Protein AF-A0A6N9U3P7-F1 (afdb_monomer)

Mean predicted aligned error: 7.12 Å

Sequence (115 aa):
MGLTRLLVRAAAARPRVLLVTTPGGTAVRLAAEKELRCRDWPTAATPAGADLMLVAGPGCRELGPALDRLWEDTPRPRVRLRAETAEDVAAALDAGRARLGATEHTHSGTGRPAR

Foldseek 3Di:
DCVVLVVLVVCLLAWAEAEAEDVVQPQQSVLLVVVSVVSVHHYDPALQRGQEYEYGADDDPVCVVVVVVSVVNHDPPHDYFYDHHSVCNVVRSVVSSVVSNVVVVVVPDDDDDDD

Organism: Streptomyces halstedii (NCBI:txid1944)

pLDDT: mean 87.0, std 17.56, range [40.22, 98.75]

Radius of gyration: 15.44 Å; Cα contacts (8 Å, |Δi|>4): 180; chains: 1; bounding box: 37×44×33 Å

Nearest PDB structures (foldseek):
  7tgh-assembly1_S7  TM=7.484E-01  e=6.372E-05  Tetrahymena thermophila
  8bee-assembly1_B  TM=7.307E-01  e=3.149E-04  Arabidopsis thaliana
  8uet-assembly1_1B  TM=7.294E-01  e=2.579E-04  Sus scrofa
  7zmb-assembly1_K  TM=6.809E-01  e=2.946E-04  Thermochaetoides thermophila DSM 1495
  8qby-assembly1_B  TM=6.722E-01  e=4.392E-04  Paracoccus denitrificans PD1222

Solvent-accessible surface area (backbone atoms only — not comparable to full-atom values): 6365 Å² total; per-residue (Å²): 143,52,64,68,61,52,51,48,53,53,41,43,73,50,45,23,32,25,76,43,70,38,82,87,6,63,62,19,41,54,41,40,58,52,50,31,58,76,68,67,32,49,75,24,95,44,40,73,60,20,34,32,39,39,38,18,16,46,93,57,77,88,48,46,69,59,54,51,49,49,55,70,54,29,46,85,74,64,38,84,41,65,19,61,44,46,79,39,33,64,61,34,52,52,53,42,40,52,50,54,52,46,59,61,67,70,74,76,70,79,80,79,82,87,129

Secondary structure (DSSP, 8-state):
--HHHHHHHHHHHS--EEEEEPTT-HHHHHHHHHHHHHTTPPBPSSGGG-SEEEEESS--GGGHHHHHHHHHTSPSS-EEEEESSSTHHHHHHHHHHHHHHHHHHHTT-------

Structure (mmCIF, N/CA/C/O backbone):
data_AF-A0A6N9U3P7-F1
#
_entry.id   AF-A0A6N9U3P7-F1
#
loop_
_atom_site.group_PDB
_atom_site.id
_atom_site.type_symbol
_atom_site.label_atom_id
_atom_site.label_alt_id
_atom_site.label_comp_id
_atom_site.label_asym_id
_atom_site.label_entity_id
_atom_site.label_seq_id
_atom_site.pdbx_PDB_ins_code
_atom_site.Cartn_x
_atom_site.Cartn_y
_atom_site.Cartn_z
_atom_site.occupancy
_atom_site.B_iso_or_equiv
_atom_site.auth_seq_id
_atom_site.auth_comp_id
_atom_site.auth_asym_id
_atom_site.auth_atom_id
_atom_site.pdbx_PDB_model_num
ATOM 1 N N . MET A 1 1 ? -21.505 -4.841 22.381 1.00 57.47 1 MET A N 1
ATOM 2 C CA . MET A 1 1 ? -21.514 -5.075 20.916 1.00 57.47 1 MET A CA 1
ATOM 3 C C . MET A 1 1 ? -21.900 -3.800 20.153 1.00 57.47 1 MET A C 1
ATOM 5 O O . MET A 1 1 ? -22.924 -3.747 19.496 1.00 57.47 1 MET A O 1
ATOM 9 N N . GLY A 1 2 ? -21.076 -2.753 20.238 1.00 59.19 2 GLY A N 1
ATOM 10 C CA . GLY A 1 2 ? -21.319 -1.461 19.569 1.00 59.19 2 GLY A CA 1
ATOM 11 C C . GLY A 1 2 ? -20.051 -0.608 19.519 1.00 59.19 2 GLY A C 1
ATOM 12 O O . GLY A 1 2 ? -19.742 -0.015 18.494 1.00 59.19 2 GLY A O 1
ATOM 13 N N . LEU A 1 3 ? -19.245 -0.686 20.583 1.00 68.81 3 LEU A N 1
ATOM 14 C CA . LEU A 1 3 ? -17.908 -0.094 20.659 1.00 68.81 3 LEU A CA 1
ATOM 15 C C . LEU A 1 3 ? -16.953 -0.663 19.605 1.00 68.81 3 LEU A C 1
ATOM 17 O O . LEU A 1 3 ? -16.349 0.113 18.887 1.00 68.81 3 LEU A O 1
ATOM 21 N N . THR A 1 4 ? -16.874 -1.987 19.425 1.00 68.12 4 THR A N 1
ATOM 22 C CA . THR A 1 4 ? -16.030 -2.593 18.375 1.00 68.12 4 THR A CA 1
ATOM 23 C C . THR A 1 4 ? -16.377 -2.052 16.986 1.00 68.12 4 THR A C 1
ATOM 25 O O . THR A 1 4 ? -15.487 -1.642 16.256 1.00 68.12 4 THR A O 1
ATOM 28 N N . ARG A 1 5 ? -17.674 -1.930 16.666 1.00 63.19 5 ARG A N 1
ATOM 29 C CA . ARG A 1 5 ? -18.157 -1.376 15.391 1.00 63.19 5 ARG A CA 1
ATOM 30 C C . ARG A 1 5 ? -17.823 0.110 15.230 1.00 63.19 5 ARG A C 1
ATOM 32 O O . ARG A 1 5 ? -17.466 0.558 14.145 1.00 63.19 5 ARG A O 1
ATOM 39 N N . LEU A 1 6 ? -17.944 0.889 16.305 1.00 63.25 6 LEU A N 1
ATOM 40 C CA . LEU A 1 6 ? -17.556 2.302 16.314 1.00 63.25 6 LEU A CA 1
ATOM 41 C C . LEU A 1 6 ? -16.043 2.471 16.144 1.00 63.25 6 LEU A C 1
ATOM 43 O O . LEU A 1 6 ? -15.622 3.332 15.378 1.00 63.25 6 LEU A O 1
ATOM 47 N N . LEU A 1 7 ? -15.241 1.628 16.795 1.00 67.25 7 LEU A N 1
ATOM 48 C CA . LEU A 1 7 ? -13.783 1.642 16.694 1.00 67.25 7 LEU A CA 1
ATOM 49 C C . LEU A 1 7 ? -13.308 1.233 15.298 1.00 67.25 7 LEU A C 1
ATOM 51 O O . LEU A 1 7 ? -12.433 1.894 14.751 1.00 67.25 7 LEU A O 1
ATOM 55 N N . VAL A 1 8 ? -13.914 0.220 14.676 1.00 65.75 8 VAL A N 1
ATOM 56 C CA . VAL A 1 8 ? -13.555 -0.160 13.303 1.00 65.75 8 VAL A CA 1
ATOM 57 C C . VAL A 1 8 ? -14.034 0.877 12.287 1.00 65.75 8 VAL A C 1
ATOM 59 O O . VAL A 1 8 ? -13.287 1.216 11.373 1.00 65.75 8 VAL A O 1
ATOM 62 N N . ARG A 1 9 ? -15.222 1.474 12.458 1.00 64.50 9 ARG A N 1
ATOM 63 C CA . ARG A 1 9 ? -15.637 2.627 11.634 1.00 64.50 9 ARG A CA 1
ATOM 64 C C . ARG A 1 9 ? -14.688 3.814 11.779 1.00 64.50 9 ARG A C 1
ATOM 66 O O . ARG A 1 9 ? -14.396 4.471 10.782 1.00 64.50 9 ARG A O 1
ATOM 73 N N . ALA A 1 10 ? -14.207 4.083 12.991 1.00 64.38 10 ALA A N 1
ATOM 74 C CA . ALA A 1 10 ? -13.219 5.125 13.239 1.00 64.38 10 ALA A CA 1
ATOM 75 C C . ALA A 1 10 ? -11.867 4.790 12.582 1.00 64.38 10 ALA A C 1
ATOM 77 O O . ALA A 1 10 ? -11.293 5.651 11.920 1.00 64.38 10 ALA A O 1
ATOM 78 N N . ALA A 1 11 ? -11.405 3.538 12.665 1.00 65.06 11 ALA A N 1
ATOM 79 C CA . ALA A 1 11 ? -10.194 3.072 11.984 1.00 65.06 11 ALA A CA 1
ATOM 80 C C . ALA A 1 11 ? -10.320 3.165 10.451 1.00 65.06 11 ALA A C 1
ATOM 82 O O . ALA A 1 11 ? -9.419 3.651 9.775 1.00 65.06 11 ALA A O 1
ATOM 83 N N . ALA A 1 12 ? -11.482 2.818 9.889 1.00 71.50 12 ALA A N 1
ATOM 84 C CA . ALA A 1 12 ? -11.763 2.958 8.460 1.00 71.50 12 ALA A CA 1
ATOM 85 C C . ALA A 1 12 ? -11.921 4.421 7.998 1.00 71.50 12 ALA A C 1
ATOM 87 O O . ALA A 1 12 ? -11.900 4.698 6.795 1.00 71.50 12 ALA A O 1
ATOM 88 N N . ALA A 1 13 ? -12.089 5.381 8.913 1.00 79.19 13 ALA A N 1
ATOM 89 C CA . ALA A 1 13 ? -12.114 6.796 8.556 1.00 79.19 13 ALA A CA 1
ATOM 90 C C . ALA A 1 13 ? -10.715 7.314 8.189 1.00 79.19 13 ALA A C 1
ATOM 92 O O . ALA A 1 13 ? -10.598 8.125 7.268 1.00 79.19 13 ALA A O 1
ATOM 93 N N . ARG A 1 14 ? -9.678 6.826 8.884 1.00 87.62 14 ARG A N 1
ATOM 94 C CA . ARG A 1 14 ? -8.267 7.206 8.708 1.00 87.62 14 ARG A CA 1
ATOM 95 C C . ARG A 1 14 ? -7.342 5.996 8.908 1.00 87.62 14 ARG A C 1
ATOM 97 O O . ARG A 1 14 ? -6.656 5.922 9.929 1.00 87.62 14 ARG A O 1
ATOM 104 N N . PRO A 1 15 ? -7.332 5.047 7.960 1.00 93.06 15 PRO A N 1
ATOM 105 C CA . PRO A 1 15 ? -6.535 3.838 8.096 1.00 93.06 15 PRO A CA 1
ATOM 106 C C . PRO A 1 15 ? -5.037 4.152 8.097 1.00 93.06 15 PRO A C 1
ATOM 108 O O . PRO A 1 15 ? -4.568 5.002 7.336 1.00 93.06 15 PRO A O 1
ATOM 111 N N . ARG A 1 16 ? -4.277 3.431 8.924 1.00 95.31 16 ARG A N 1
ATOM 112 C CA . ARG A 1 16 ? -2.812 3.468 8.937 1.00 95.31 16 ARG A CA 1
ATOM 113 C C . ARG A 1 16 ? -2.271 2.577 7.829 1.00 95.31 16 ARG A C 1
ATOM 115 O O . ARG A 1 16 ? -2.558 1.379 7.787 1.00 95.31 16 ARG A O 1
ATOM 122 N N . VAL A 1 17 ? -1.489 3.161 6.925 1.00 97.88 17 VAL A N 1
ATOM 123 C CA . VAL A 1 17 ? -1.026 2.476 5.712 1.00 97.88 17 VAL A CA 1
ATOM 124 C C . VAL A 1 17 ? 0.446 2.104 5.823 1.0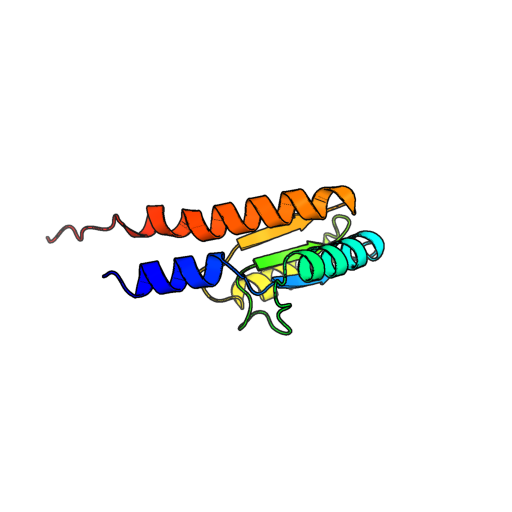0 97.88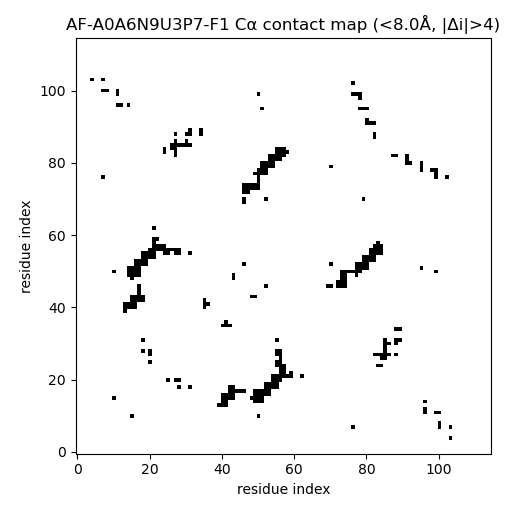 17 VAL A C 1
ATOM 126 O O . VAL A 1 17 ? 1.310 2.978 5.876 1.00 97.88 17 VAL A O 1
ATOM 129 N N . LEU A 1 18 ? 0.746 0.807 5.808 1.00 98.31 18 LEU A N 1
ATOM 130 C CA . LEU A 1 18 ? 2.092 0.297 5.575 1.00 98.31 18 LEU A CA 1
ATOM 131 C C . LEU A 1 18 ? 2.372 0.315 4.069 1.00 98.31 18 LEU A C 1
ATOM 133 O O . LEU A 1 18 ? 1.769 -0.444 3.306 1.00 98.31 18 LEU A O 1
ATOM 137 N N . LEU A 1 19 ? 3.288 1.182 3.644 1.00 98.06 19 LEU A N 1
ATOM 138 C CA . LEU A 1 19 ? 3.709 1.297 2.250 1.00 98.06 19 LEU A CA 1
ATOM 139 C C . LEU A 1 19 ? 4.929 0.407 1.997 1.00 98.06 19 LEU A C 1
ATOM 141 O O . LEU A 1 19 ? 5.995 0.632 2.563 1.00 98.06 19 LEU A O 1
ATOM 145 N N . VAL A 1 20 ? 4.785 -0.587 1.123 1.00 97.88 20 VAL A N 1
ATOM 146 C CA . VAL A 1 20 ? 5.861 -1.518 0.765 1.00 97.88 20 VAL A CA 1
ATOM 147 C C . VAL A 1 20 ? 6.178 -1.358 -0.710 1.00 97.88 20 VAL A C 1
ATOM 149 O O . VAL A 1 20 ? 5.338 -1.629 -1.559 1.00 97.88 20 VAL A O 1
ATOM 152 N N . THR A 1 21 ? 7.384 -0.902 -1.030 1.00 97.88 21 THR A N 1
ATOM 153 C CA . THR A 1 21 ? 7.769 -0.593 -2.415 1.00 97.88 21 THR A CA 1
ATOM 154 C C . THR A 1 21 ? 8.554 -1.745 -3.024 1.00 97.88 21 THR A C 1
ATOM 156 O O . THR A 1 21 ? 9.523 -2.212 -2.427 1.00 97.88 21 THR A O 1
ATOM 159 N N . THR A 1 22 ? 8.143 -2.208 -4.204 1.00 97.06 22 THR A N 1
ATOM 160 C CA . THR A 1 22 ? 8.886 -3.218 -4.968 1.00 97.06 22 THR A CA 1
ATOM 161 C C . THR A 1 22 ? 9.959 -2.562 -5.848 1.00 97.06 22 THR A C 1
ATOM 163 O O . THR A 1 22 ? 9.905 -1.352 -6.098 1.00 97.06 22 THR A O 1
ATOM 166 N N . PRO A 1 23 ? 10.958 -3.322 -6.337 1.00 96.81 23 PRO A N 1
ATOM 167 C CA . PRO A 1 23 ? 11.905 -2.822 -7.328 1.00 96.81 23 PRO A CA 1
ATOM 168 C C . PRO A 1 23 ? 11.187 -2.198 -8.534 1.00 96.81 23 PRO A C 1
ATOM 170 O O . PRO A 1 23 ? 10.233 -2.764 -9.061 1.00 96.81 23 PRO A O 1
ATOM 173 N N . GLY A 1 24 ? 11.622 -1.002 -8.942 1.00 96.69 24 GLY A N 1
ATOM 174 C CA . GLY A 1 24 ? 10.963 -0.210 -9.992 1.00 96.69 24 GLY A CA 1
ATOM 175 C C . GLY A 1 24 ? 9.730 0.586 -9.532 1.00 96.69 24 GLY A C 1
ATOM 176 O O . GLY A 1 24 ? 9.204 1.387 -10.296 1.00 96.69 24 GLY A O 1
ATOM 177 N N . GLY A 1 25 ? 9.292 0.439 -8.278 1.00 97.56 25 GLY A N 1
ATOM 178 C CA . GLY A 1 25 ? 8.074 1.056 -7.742 1.00 97.56 25 GLY A CA 1
ATOM 179 C C . GLY A 1 25 ? 8.187 2.512 -7.281 1.00 97.56 25 GLY A C 1
ATOM 180 O O . GLY A 1 25 ? 7.242 3.024 -6.688 1.00 97.56 25 GLY A O 1
ATOM 181 N N . THR A 1 26 ? 9.307 3.207 -7.512 1.00 98.19 26 THR A N 1
ATOM 182 C CA . THR A 1 26 ? 9.537 4.560 -6.961 1.00 98.19 26 THR A CA 1
ATOM 183 C C . THR A 1 26 ? 8.440 5.557 -7.339 1.00 98.19 26 THR A C 1
ATOM 185 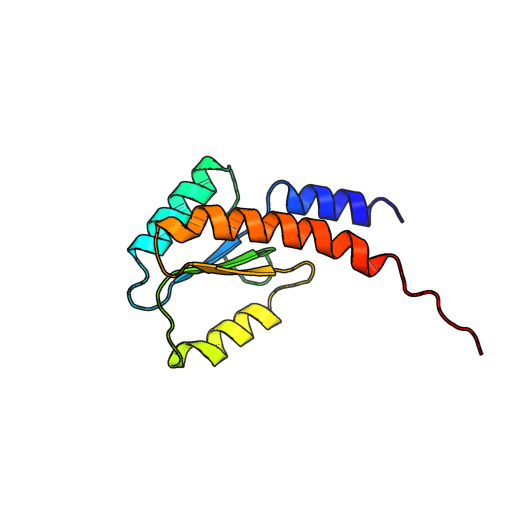O O . THR A 1 26 ? 7.987 6.305 -6.475 1.00 98.19 26 THR A O 1
ATOM 188 N N . ALA A 1 27 ? 7.976 5.555 -8.592 1.00 98.44 27 ALA A N 1
ATOM 189 C CA . ALA A 1 27 ? 6.898 6.447 -9.027 1.00 98.44 27 ALA A CA 1
ATOM 190 C C . ALA A 1 27 ? 5.588 6.170 -8.267 1.00 98.44 27 ALA A C 1
ATOM 192 O O . ALA A 1 27 ? 4.942 7.098 -7.781 1.00 98.44 27 ALA A O 1
ATOM 193 N N . VAL A 1 28 ? 5.250 4.891 -8.083 1.00 98.69 28 VAL A N 1
ATOM 194 C CA . VAL A 1 28 ? 4.065 4.454 -7.330 1.00 98.69 28 VAL A CA 1
ATOM 195 C C . VAL A 1 28 ? 4.178 4.834 -5.855 1.00 98.69 28 VAL A C 1
ATOM 197 O O . VAL A 1 28 ? 3.216 5.327 -5.275 1.00 98.69 28 VAL A O 1
ATOM 200 N N . ARG A 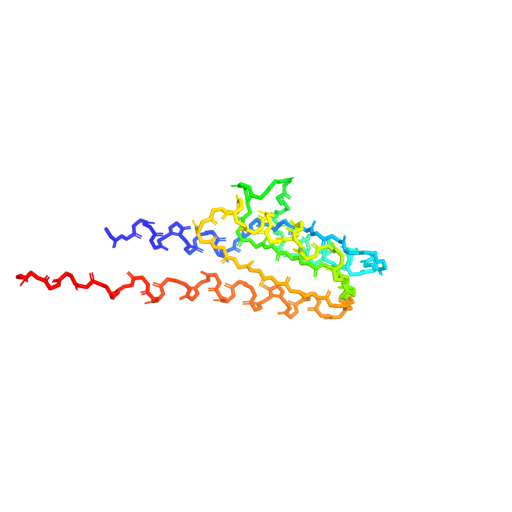1 29 ? 5.365 4.674 -5.251 1.00 98.44 29 ARG A N 1
ATOM 201 C CA . ARG A 1 29 ? 5.638 5.089 -3.867 1.00 98.44 29 ARG A CA 1
ATOM 202 C C . ARG A 1 29 ? 5.381 6.583 -3.671 1.00 98.44 29 ARG A C 1
ATOM 204 O O . ARG A 1 29 ? 4.671 6.955 -2.743 1.00 98.44 29 ARG A O 1
ATOM 211 N N . LEU A 1 30 ? 5.921 7.431 -4.547 1.00 98.75 30 LEU A N 1
ATOM 212 C CA . LEU A 1 30 ? 5.744 8.885 -4.455 1.00 98.75 30 LEU A CA 1
ATOM 213 C C . LEU A 1 30 ? 4.283 9.301 -4.666 1.00 98.75 30 LEU A C 1
ATOM 215 O O . LEU A 1 30 ? 3.781 10.170 -3.951 1.00 98.75 30 LEU A O 1
ATOM 219 N N . ALA A 1 31 ? 3.584 8.660 -5.606 1.00 98.75 31 ALA A N 1
ATOM 220 C CA . ALA A 1 31 ? 2.154 8.870 -5.803 1.00 98.75 31 ALA A CA 1
ATOM 221 C C . ALA A 1 31 ? 1.345 8.460 -4.559 1.00 98.75 31 ALA A C 1
ATOM 223 O O . ALA A 1 31 ? 0.480 9.215 -4.121 1.00 98.75 31 ALA A O 1
ATOM 224 N N . ALA A 1 32 ? 1.680 7.327 -3.933 1.00 98.62 32 ALA A N 1
ATOM 225 C CA . ALA A 1 32 ? 1.070 6.880 -2.683 1.00 98.62 32 ALA A CA 1
ATOM 226 C C . ALA A 1 32 ? 1.325 7.852 -1.529 1.00 98.62 32 ALA A C 1
ATOM 228 O O . ALA A 1 32 ? 0.381 8.262 -0.866 1.00 98.62 32 ALA A O 1
ATOM 229 N N . GLU A 1 33 ? 2.564 8.287 -1.304 1.00 98.62 33 GLU A N 1
ATOM 230 C CA . GLU A 1 33 ? 2.890 9.258 -0.250 1.00 98.62 33 GLU A CA 1
ATOM 231 C C . GLU A 1 33 ? 2.143 10.589 -0.435 1.00 98.62 33 GLU A C 1
ATOM 233 O O . GLU A 1 33 ? 1.652 11.168 0.540 1.00 98.62 33 GLU A O 1
ATOM 238 N N . LYS A 1 34 ? 2.024 11.066 -1.682 1.00 98.62 34 LYS A N 1
ATOM 239 C CA . LYS A 1 34 ? 1.223 12.248 -2.021 1.00 98.62 34 LYS A CA 1
ATOM 240 C C . LYS A 1 34 ? -0.251 12.025 -1.686 1.00 98.62 34 LYS A C 1
ATOM 242 O O . LYS A 1 34 ? -0.839 12.848 -0.990 1.00 98.62 34 LYS A O 1
ATOM 247 N N . GLU A 1 35 ? -0.830 10.925 -2.154 1.00 98.38 35 GLU A N 1
ATOM 248 C CA . GLU A 1 35 ? -2.253 10.633 -1.981 1.00 98.38 35 GLU A CA 1
ATOM 249 C C . GLU A 1 35 ? -2.622 10.443 -0.503 1.00 98.38 35 GLU A C 1
ATOM 251 O O . GLU A 1 35 ? -3.615 10.997 -0.033 1.00 98.38 35 GLU A O 1
ATOM 256 N N . LEU A 1 36 ? -1.780 9.749 0.271 1.00 97.75 36 LEU A N 1
ATOM 257 C CA . LEU A 1 36 ? -1.954 9.604 1.718 1.00 97.75 36 LEU A CA 1
ATOM 258 C C . LEU A 1 36 ? -1.937 10.962 2.425 1.00 97.75 36 LEU A C 1
ATOM 260 O O . LEU A 1 36 ? -2.776 11.213 3.288 1.00 97.75 36 LEU A O 1
ATOM 264 N N . ARG A 1 37 ? -1.045 11.874 2.018 1.00 97.62 37 ARG A N 1
ATOM 265 C CA . ARG A 1 37 ? -1.001 13.240 2.554 1.00 97.62 37 ARG A CA 1
ATOM 266 C C . ARG A 1 37 ? -2.248 14.043 2.184 1.00 97.62 37 ARG A C 1
ATOM 268 O O . ARG A 1 37 ? -2.79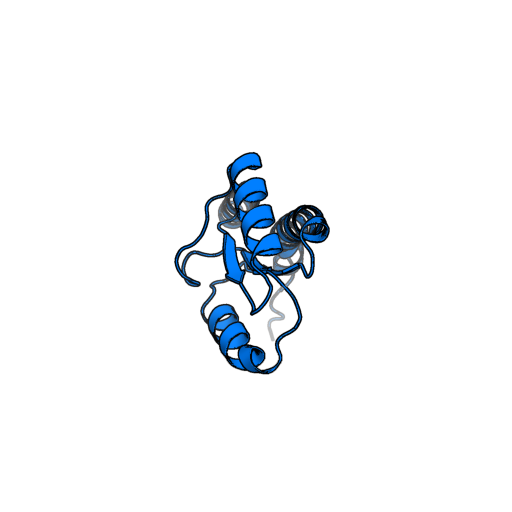5 14.722 3.044 1.00 97.62 37 ARG A O 1
ATOM 275 N N . CYS A 1 38 ? -2.721 13.946 0.941 1.00 97.62 38 CYS A N 1
ATOM 276 C CA . CYS A 1 38 ? -3.948 14.611 0.491 1.00 97.62 38 CYS A CA 1
ATOM 277 C C . CYS A 1 38 ? -5.195 14.121 1.244 1.00 97.62 38 CYS A C 1
ATOM 279 O O . CYS A 1 38 ? -6.105 14.907 1.498 1.00 97.62 38 CYS A O 1
ATOM 281 N N . ARG A 1 39 ? -5.224 12.842 1.631 1.00 95.38 39 ARG A N 1
ATOM 282 C CA . ARG A 1 39 ? -6.311 12.226 2.411 1.00 95.38 39 ARG A CA 1
ATOM 283 C C . ARG A 1 39 ? -6.163 12.395 3.924 1.00 95.38 39 ARG A C 1
ATOM 285 O O . ARG A 1 39 ? -7.063 11.997 4.664 1.00 95.38 39 ARG A O 1
ATOM 292 N N . ASP A 1 40 ? -5.037 12.943 4.377 1.00 95.56 40 ASP A N 1
ATOM 293 C CA . ASP A 1 40 ? -4.631 12.994 5.783 1.00 95.56 40 ASP A CA 1
ATOM 294 C C . ASP A 1 40 ? -4.658 11.600 6.455 1.00 95.56 40 ASP A C 1
ATOM 296 O O . ASP A 1 40 ? -5.148 11.397 7.575 1.00 95.56 40 ASP A O 1
ATOM 300 N N . TRP A 1 41 ? -4.179 10.597 5.707 1.00 96.38 41 TRP A N 1
ATOM 301 C CA . TRP A 1 41 ? -4.028 9.220 6.167 1.00 96.38 41 TRP A CA 1
ATOM 302 C C . TRP A 1 41 ? -2.609 8.988 6.695 1.00 96.38 41 TRP A C 1
ATOM 304 O O . TRP A 1 41 ? -1.634 9.241 5.983 1.00 96.38 41 TRP A O 1
ATOM 314 N N . PRO A 1 42 ? -2.468 8.485 7.931 1.00 95.56 42 PRO A N 1
ATOM 315 C CA . PRO A 1 42 ? -1.164 8.197 8.514 1.00 95.56 42 PRO A CA 1
ATOM 316 C C . PRO A 1 42 ? -0.461 7.026 7.817 1.00 95.56 42 PRO A C 1
ATOM 318 O O . PRO A 1 42 ? -1.074 6.007 7.491 1.00 95.56 42 PRO A O 1
ATOM 321 N N . THR A 1 43 ? 0.860 7.122 7.680 1.00 96.88 43 THR A N 1
ATOM 322 C CA . THR A 1 43 ? 1.703 5.973 7.338 1.00 96.88 43 THR A CA 1
ATOM 323 C C . THR A 1 43 ? 2.030 5.158 8.590 1.00 96.88 43 THR A C 1
ATOM 325 O O . THR A 1 43 ? 2.246 5.693 9.681 1.00 96.88 43 THR A O 1
ATOM 328 N N . ALA A 1 44 ? 2.051 3.838 8.444 1.00 96.94 44 ALA A N 1
ATOM 329 C CA . ALA A 1 44 ? 2.527 2.913 9.460 1.00 96.94 44 ALA A CA 1
ATOM 330 C C . ALA A 1 44 ? 4.011 2.615 9.221 1.00 96.94 44 ALA A C 1
ATOM 332 O O . ALA A 1 44 ? 4.416 2.313 8.100 1.00 96.94 44 ALA A O 1
ATOM 333 N N . ALA A 1 45 ? 4.814 2.670 10.284 1.00 95.25 45 ALA A N 1
ATOM 334 C CA . ALA A 1 45 ? 6.229 2.298 10.234 1.00 95.25 45 ALA A CA 1
ATOM 335 C C . ALA A 1 45 ? 6.453 0.782 10.384 1.00 95.25 45 ALA A C 1
ATOM 337 O O . ALA A 1 45 ? 7.528 0.283 10.065 1.00 95.25 45 ALA A O 1
ATOM 338 N N . THR A 1 46 ? 5.454 0.048 10.888 1.00 96.00 46 THR A N 1
ATOM 339 C CA . THR A 1 46 ? 5.529 -1.395 11.154 1.00 96.00 46 THR A CA 1
ATOM 340 C C . THR A 1 46 ? 4.210 -2.091 10.791 1.00 96.00 46 THR A C 1
ATOM 342 O O . THR A 1 46 ? 3.156 -1.450 10.852 1.00 96.00 46 THR A O 1
ATOM 345 N N . PRO A 1 47 ? 4.227 -3.401 10.468 1.00 97.00 47 PRO A N 1
ATOM 346 C CA . PRO A 1 47 ? 3.008 -4.187 10.237 1.00 97.00 47 PRO A CA 1
ATOM 347 C C . PRO A 1 47 ? 2.038 -4.178 11.419 1.00 97.00 47 PRO A C 1
ATOM 349 O O . PRO A 1 47 ? 0.832 -4.053 11.236 1.00 97.00 47 PRO A O 1
ATOM 352 N N . ALA A 1 48 ? 2.572 -4.221 12.643 1.00 95.56 48 ALA A N 1
ATOM 353 C CA . ALA A 1 48 ? 1.785 -4.229 13.874 1.00 95.56 48 ALA A CA 1
ATOM 354 C C . ALA A 1 48 ? 0.872 -2.998 14.036 1.00 95.56 48 ALA A C 1
ATOM 356 O O . ALA A 1 48 ? -0.119 -3.060 14.757 1.00 95.56 48 ALA A O 1
ATOM 357 N N . GLY A 1 49 ? 1.211 -1.878 13.390 1.00 94.12 49 GLY A N 1
ATOM 358 C CA . GLY A 1 49 ? 0.440 -0.637 13.434 1.00 94.12 49 GLY A CA 1
ATOM 359 C C . GLY A 1 49 ? -0.320 -0.325 12.149 1.00 94.12 49 GLY A C 1
ATOM 360 O O . GLY A 1 49 ? -0.668 0.838 11.956 1.00 94.12 49 GLY A O 1
ATOM 361 N N . ALA A 1 50 ? -0.505 -1.290 11.247 1.00 96.00 50 ALA A N 1
ATOM 362 C CA . ALA A 1 50 ? -1.119 -1.065 9.944 1.00 96.00 50 ALA A CA 1
ATOM 363 C C . ALA A 1 50 ? -2.518 -1.683 9.846 1.00 96.00 50 ALA A C 1
ATOM 365 O O . ALA A 1 50 ? -2.745 -2.809 10.279 1.00 96.00 50 ALA A O 1
ATOM 366 N N . ASP A 1 51 ? -3.425 -0.960 9.194 1.00 94.75 51 ASP A N 1
ATOM 367 C CA . ASP A 1 51 ? -4.747 -1.454 8.793 1.00 94.75 51 ASP A CA 1
ATOM 368 C C . ASP A 1 51 ? -4.759 -1.810 7.295 1.00 94.75 51 ASP A C 1
ATOM 370 O O . ASP A 1 51 ? -5.459 -2.720 6.842 1.00 94.75 51 ASP A O 1
ATOM 374 N N . LEU A 1 52 ? -3.961 -1.087 6.501 1.00 96.44 52 LEU A N 1
ATOM 375 C CA . LEU A 1 52 ? -3.773 -1.321 5.073 1.00 96.44 52 LEU A CA 1
ATOM 376 C C . LEU A 1 52 ? -2.301 -1.599 4.777 1.00 96.44 52 LEU A C 1
ATOM 378 O O . LEU A 1 52 ? -1.424 -0.867 5.227 1.00 96.44 52 LEU A O 1
ATOM 382 N N . MET A 1 53 ? -2.034 -2.607 3.951 1.00 97.81 53 MET A N 1
ATOM 383 C CA . MET A 1 53 ? -0.710 -2.863 3.383 1.00 97.81 53 MET A CA 1
ATOM 384 C C . MET A 1 53 ? -0.769 -2.625 1.874 1.00 97.81 53 MET A C 1
ATOM 386 O O . MET A 1 53 ? -1.373 -3.419 1.149 1.00 97.81 53 MET A O 1
ATOM 390 N N . LEU A 1 54 ? -0.154 -1.539 1.400 1.00 98.44 54 LEU A N 1
ATOM 391 C CA . LEU A 1 54 ? -0.083 -1.195 -0.021 1.00 98.44 54 LEU A CA 1
ATOM 392 C C . LEU A 1 54 ? 1.261 -1.639 -0.600 1.00 98.44 54 LEU A C 1
ATOM 394 O O . LEU A 1 54 ? 2.306 -1.098 -0.242 1.00 98.44 54 LEU A O 1
ATOM 398 N N . VAL A 1 55 ? 1.223 -2.603 -1.521 1.00 98.25 55 VAL A N 1
ATOM 399 C CA . VAL A 1 55 ? 2.385 -2.996 -2.324 1.00 98.25 55 VAL A CA 1
ATOM 400 C C . VAL A 1 55 ? 2.456 -2.092 -3.553 1.00 98.25 55 VAL A C 1
ATOM 402 O O . VAL A 1 55 ? 1.603 -2.184 -4.436 1.00 98.25 55 VAL A O 1
ATOM 405 N N . ALA A 1 56 ? 3.448 -1.208 -3.580 1.00 98.12 56 ALA A N 1
ATOM 406 C CA . ALA A 1 56 ? 3.636 -0.176 -4.589 1.00 98.12 56 ALA A CA 1
ATOM 407 C C . ALA A 1 56 ? 4.709 -0.586 -5.605 1.00 98.12 56 ALA A C 1
ATOM 409 O O . ALA A 1 56 ? 5.893 -0.671 -5.269 1.00 98.12 56 ALA A O 1
ATOM 410 N N . GLY A 1 57 ? 4.284 -0.802 -6.847 1.00 97.44 57 GLY A N 1
ATOM 411 C CA . GLY A 1 57 ? 5.139 -1.100 -7.987 1.00 97.44 57 GLY A CA 1
ATOM 412 C C . GLY A 1 57 ? 4.902 -2.472 -8.629 1.00 97.44 57 GLY A C 1
ATOM 413 O O . GLY A 1 57 ? 4.062 -3.270 -8.178 1.00 97.44 57 GLY A O 1
ATOM 414 N N . PRO A 1 58 ? 5.680 -2.774 -9.685 1.00 95.56 58 PRO A N 1
ATOM 415 C CA . PRO A 1 58 ? 5.557 -4.003 -10.458 1.00 95.56 58 PRO A CA 1
ATOM 416 C C . PRO A 1 58 ? 5.659 -5.278 -9.615 1.00 95.56 58 PRO A C 1
ATOM 418 O O . PRO A 1 58 ? 6.255 -5.306 -8.528 1.00 95.56 58 PRO A O 1
ATOM 421 N N . GLY A 1 59 ? 5.065 -6.356 -10.133 1.00 92.12 59 GLY A N 1
ATOM 422 C CA . GLY A 1 59 ? 5.226 -7.721 -9.627 1.00 92.12 59 GLY A CA 1
ATOM 423 C C . GLY A 1 59 ? 6.694 -8.101 -9.451 1.00 92.12 59 GLY A C 1
ATOM 424 O O . GLY A 1 59 ? 7.455 -8.057 -10.406 1.00 92.12 59 GLY A O 1
ATOM 425 N N . CYS A 1 60 ? 7.081 -8.518 -8.245 1.00 92.94 60 CYS A N 1
ATOM 426 C CA . CYS A 1 60 ? 8.399 -9.088 -7.966 1.00 92.94 60 CYS A CA 1
ATOM 427 C C . CYS A 1 60 ? 8.183 -10.380 -7.182 1.00 92.94 60 CYS A C 1
ATOM 429 O O . CYS A 1 60 ? 7.740 -10.356 -6.030 1.00 92.94 60 CYS A O 1
ATOM 431 N N . ARG A 1 61 ? 8.404 -11.515 -7.850 1.00 91.69 61 ARG A N 1
ATOM 432 C CA . ARG A 1 61 ? 8.091 -12.846 -7.312 1.00 91.69 61 ARG A CA 1
ATOM 433 C C . ARG A 1 61 ? 8.994 -13.187 -6.131 1.00 91.69 61 ARG A C 1
ATOM 435 O O . ARG A 1 61 ? 8.543 -13.811 -5.176 1.00 91.69 61 ARG A O 1
ATOM 442 N N . GLU A 1 62 ? 10.236 -12.723 -6.182 1.00 94.81 62 GLU A N 1
ATOM 443 C CA . GLU A 1 62 ? 11.279 -12.916 -5.177 1.00 94.81 62 GLU A CA 1
ATOM 444 C C . GLU A 1 62 ? 10.877 -12.323 -3.820 1.00 94.81 62 GLU A C 1
ATOM 446 O O . GLU A 1 62 ? 11.237 -12.859 -2.775 1.00 94.81 62 GLU A O 1
ATOM 451 N N . LEU A 1 63 ? 10.072 -11.254 -3.825 1.00 95.38 63 LEU A N 1
ATOM 452 C CA . LEU A 1 63 ? 9.571 -10.617 -2.608 1.00 95.38 63 LEU A CA 1
ATOM 453 C C . LEU A 1 63 ? 8.309 -11.271 -2.037 1.00 95.38 63 LEU A C 1
ATOM 455 O O . LEU A 1 63 ? 7.915 -10.914 -0.930 1.00 95.38 63 LEU A O 1
ATOM 459 N N . GLY A 1 64 ? 7.682 -12.220 -2.740 1.00 96.00 64 GLY A N 1
ATOM 460 C CA . GLY A 1 64 ? 6.446 -12.882 -2.302 1.00 96.00 64 GLY A CA 1
ATOM 461 C C . GLY A 1 64 ? 6.490 -13.342 -0.838 1.00 96.00 64 GLY A C 1
ATOM 462 O O . GLY A 1 64 ? 5.697 -12.839 -0.041 1.00 96.00 64 GLY A O 1
ATOM 463 N N . PRO A 1 65 ? 7.474 -14.175 -0.440 1.00 97.50 65 PRO A N 1
ATOM 464 C CA . PRO A 1 65 ? 7.595 -14.645 0.939 1.00 97.50 65 PRO A CA 1
ATOM 465 C C . PRO A 1 65 ? 7.750 -13.520 1.971 1.00 97.50 65 PRO A C 1
ATOM 467 O O . PRO A 1 65 ? 7.183 -13.601 3.057 1.00 97.50 65 PRO A O 1
ATOM 470 N N . ALA A 1 66 ? 8.490 -12.455 1.647 1.00 96.88 66 ALA A N 1
ATOM 471 C CA . ALA A 1 66 ? 8.665 -11.315 2.546 1.00 96.88 66 ALA A CA 1
ATOM 472 C C . ALA A 1 66 ? 7.360 -10.517 2.707 1.00 96.88 66 ALA A C 1
ATOM 474 O O . ALA A 1 66 ? 6.996 -10.139 3.819 1.00 96.88 66 ALA A O 1
ATOM 475 N N . LEU A 1 67 ? 6.623 -10.304 1.612 1.00 97.12 67 LEU A N 1
ATOM 476 C CA . LEU A 1 67 ? 5.319 -9.643 1.650 1.00 97.12 67 LEU A CA 1
ATOM 477 C C . LEU A 1 67 ? 4.289 -10.461 2.440 1.00 97.12 67 LEU A C 1
ATOM 479 O O . LEU A 1 67 ? 3.478 -9.886 3.161 1.00 97.12 67 LEU A O 1
ATOM 483 N N . ASP A 1 68 ? 4.327 -11.786 2.323 1.00 97.50 68 ASP A N 1
ATOM 484 C CA . ASP A 1 68 ? 3.430 -12.668 3.069 1.00 97.50 68 ASP A CA 1
ATOM 485 C C . ASP A 1 68 ? 3.739 -12.638 4.571 1.00 97.50 68 ASP A C 1
ATOM 487 O O . ASP A 1 68 ? 2.819 -12.597 5.381 1.00 97.50 68 ASP A O 1
ATOM 491 N N . ARG A 1 69 ? 5.018 -12.546 4.961 1.00 97.94 69 ARG A N 1
ATOM 492 C CA . ARG A 1 69 ? 5.404 -12.356 6.371 1.00 97.94 69 ARG A CA 1
ATOM 493 C C . ARG A 1 69 ? 4.885 -11.042 6.947 1.00 97.94 69 ARG A C 1
ATOM 495 O O . ARG A 1 69 ? 4.230 -11.068 7.982 1.00 97.94 69 ARG A O 1
ATOM 502 N N . LEU A 1 70 ? 5.090 -9.921 6.248 1.00 97.50 70 LEU A N 1
ATOM 503 C CA . LEU A 1 70 ? 4.544 -8.624 6.675 1.00 97.50 70 LEU A CA 1
ATOM 504 C C . LEU A 1 70 ? 3.018 -8.681 6.832 1.00 97.50 70 LEU A C 1
ATOM 506 O O . LEU A 1 70 ? 2.458 -8.108 7.765 1.00 97.50 70 LEU A O 1
ATOM 510 N N . TRP A 1 71 ? 2.341 -9.385 5.925 1.00 97.00 71 TRP A N 1
ATOM 511 C CA . TRP A 1 71 ? 0.896 -9.563 5.982 1.00 97.00 71 TRP A CA 1
ATOM 512 C C . TRP A 1 71 ? 0.431 -10.383 7.192 1.00 97.00 71 TRP A C 1
ATOM 514 O O . TRP A 1 71 ? -0.566 -10.018 7.821 1.00 97.00 71 TRP A O 1
ATOM 524 N N . GLU A 1 72 ? 1.128 -11.467 7.531 1.00 97.50 72 GLU A N 1
ATOM 525 C CA . GLU A 1 72 ? 0.804 -12.271 8.714 1.00 97.50 72 GLU A CA 1
ATOM 526 C C . GLU A 1 72 ? 1.087 -11.527 10.024 1.00 97.50 72 GLU A C 1
ATOM 528 O O . GLU A 1 72 ? 0.301 -11.640 10.965 1.00 97.50 72 GLU A O 1
ATOM 533 N N . ASP A 1 73 ? 2.119 -10.680 10.050 1.00 97.50 73 ASP A N 1
ATOM 534 C CA . ASP A 1 73 ? 2.454 -9.831 11.201 1.00 97.50 73 ASP A CA 1
ATOM 535 C C . ASP A 1 73 ? 1.503 -8.628 11.367 1.00 97.50 73 ASP A C 1
ATOM 537 O O . ASP A 1 73 ? 1.558 -7.913 12.371 1.00 97.50 73 ASP A O 1
ATOM 541 N N . THR A 1 74 ? 0.622 -8.382 10.392 1.00 95.94 74 THR A N 1
ATOM 542 C CA . THR A 1 74 ? -0.375 -7.309 10.459 1.00 95.94 74 THR A CA 1
ATOM 543 C C . THR A 1 74 ? -1.607 -7.785 11.259 1.00 95.94 74 THR A C 1
ATOM 545 O O . THR A 1 74 ? -2.219 -8.807 10.917 1.00 95.94 74 THR A O 1
ATOM 548 N N . PRO A 1 75 ? -2.040 -7.082 12.321 1.00 91.62 75 PRO A N 1
ATOM 549 C CA . PRO A 1 75 ? -3.239 -7.434 13.086 1.00 91.62 75 PRO A CA 1
ATOM 550 C C . PRO A 1 75 ? -4.524 -7.311 12.259 1.00 91.62 75 PRO A C 1
ATOM 552 O O . PRO A 1 75 ? -4.563 -6.640 11.237 1.00 91.62 75 PRO A O 1
ATOM 555 N N . ARG A 1 76 ? -5.609 -7.969 12.686 1.00 89.19 76 ARG A N 1
ATOM 556 C CA . ARG A 1 76 ? -6.942 -7.732 12.100 1.00 89.19 76 ARG A CA 1
ATOM 557 C C . ARG A 1 76 ? -7.633 -6.572 12.833 1.00 89.19 76 ARG A C 1
ATOM 559 O O . ARG A 1 76 ? -7.491 -6.496 14.052 1.00 89.19 76 ARG A O 1
ATOM 566 N N . PRO A 1 77 ? -8.445 -5.753 12.141 1.00 88.94 77 PRO A N 1
ATOM 567 C CA . PRO A 1 77 ? -8.811 -5.841 10.722 1.00 88.94 77 PRO A CA 1
ATOM 568 C C . PRO A 1 77 ? -7.695 -5.341 9.787 1.00 88.94 77 PRO A C 1
ATOM 570 O O . PRO A 1 77 ? -7.076 -4.323 10.056 1.00 88.94 77 PRO A O 1
ATOM 573 N N . ARG A 1 78 ? -7.457 -6.056 8.677 1.00 92.88 78 ARG A N 1
ATOM 574 C CA . ARG A 1 78 ? -6.413 -5.716 7.697 1.00 92.88 78 ARG A CA 1
ATOM 575 C C . ARG A 1 78 ? -6.851 -5.929 6.259 1.00 92.88 78 ARG A C 1
ATOM 577 O O . ARG A 1 78 ? -7.596 -6.869 5.973 1.00 92.88 78 ARG A O 1
ATOM 584 N N . VAL A 1 79 ? -6.325 -5.121 5.340 1.00 95.88 79 VAL A N 1
ATOM 585 C CA . VAL A 1 79 ? -6.507 -5.297 3.890 1.00 95.88 79 VAL A CA 1
ATOM 586 C C . VAL A 1 79 ? -5.179 -5.126 3.150 1.00 95.88 79 VAL A C 1
ATOM 588 O O . VAL A 1 79 ? -4.468 -4.143 3.337 1.00 95.88 79 VAL A O 1
ATOM 591 N N . ARG A 1 80 ? -4.858 -6.080 2.269 1.00 97.06 80 ARG A N 1
ATOM 592 C CA . ARG A 1 80 ? -3.720 -5.995 1.345 1.00 97.06 80 ARG A CA 1
ATOM 593 C C . ARG A 1 80 ? -4.176 -5.435 0.002 1.00 97.06 80 ARG A C 1
ATOM 595 O O . ARG A 1 80 ? -5.194 -5.872 -0.545 1.00 97.06 80 ARG A O 1
ATOM 602 N N . LEU A 1 81 ? -3.403 -4.489 -0.512 1.00 97.25 81 LEU A N 1
ATOM 603 C CA . LEU A 1 81 ? -3.636 -3.746 -1.745 1.00 97.25 81 LEU A CA 1
ATOM 604 C C . LEU A 1 81 ? -2.395 -3.810 -2.630 1.00 97.25 81 LEU A C 1
ATOM 606 O O . LEU A 1 81 ? -1.278 -4.009 -2.144 1.00 97.25 81 LEU A O 1
ATOM 610 N N . ARG A 1 82 ? -2.595 -3.603 -3.928 1.00 97.12 82 ARG A N 1
ATOM 611 C CA . ARG A 1 82 ? -1.522 -3.515 -4.911 1.00 97.12 82 ARG A CA 1
ATOM 612 C C . ARG A 1 82 ? -1.817 -2.371 -5.873 1.00 97.12 82 ARG A C 1
ATOM 614 O O . ARG A 1 82 ? -2.961 -2.223 -6.288 1.00 97.12 82 ARG A O 1
ATOM 621 N N . ALA A 1 83 ? -0.792 -1.594 -6.185 1.00 98.31 83 ALA A N 1
ATOM 622 C CA . ALA A 1 83 ? -0.796 -0.590 -7.242 1.00 98.31 83 ALA A CA 1
ATOM 623 C C . ALA A 1 83 ? 0.448 -0.841 -8.095 1.00 98.31 83 ALA A C 1
ATOM 625 O O . ALA A 1 83 ? 1.551 -0.900 -7.546 1.00 98.31 83 ALA A O 1
ATOM 626 N N . GLU A 1 84 ? 0.282 -1.058 -9.397 1.00 97.69 84 GLU A N 1
ATOM 627 C CA . GLU A 1 84 ? 1.407 -1.344 -10.293 1.00 97.69 84 GLU A CA 1
ATOM 628 C C . GLU A 1 84 ? 1.950 -0.063 -10.917 1.00 97.69 84 GLU A C 1
ATOM 630 O O . GLU A 1 84 ? 3.165 0.063 -11.089 1.00 97.69 84 GLU A O 1
ATOM 635 N N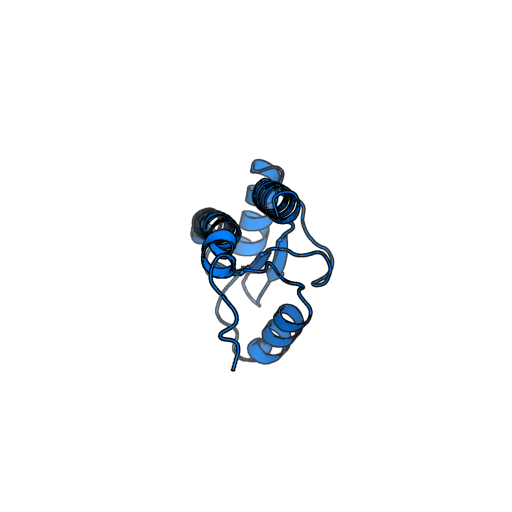 . THR A 1 85 ? 1.068 0.909 -11.161 1.00 98.19 85 THR A N 1
ATOM 636 C CA . THR A 1 85 ? 1.407 2.246 -11.649 1.00 98.19 85 THR A CA 1
ATOM 637 C C . THR A 1 85 ? 0.978 3.343 -10.670 1.00 98.19 85 THR A C 1
ATOM 639 O O . THR A 1 85 ? 0.321 3.099 -9.656 1.00 98.19 85 THR A O 1
ATOM 642 N N . ALA A 1 86 ? 1.405 4.580 -10.938 1.00 98.25 86 ALA A N 1
ATOM 643 C CA . ALA A 1 86 ? 1.068 5.732 -10.104 1.00 98.25 86 ALA A CA 1
ATOM 644 C C . ALA A 1 86 ? -0.435 6.060 -10.152 1.00 98.25 86 ALA A C 1
ATOM 646 O O . ALA A 1 86 ? -1.001 6.520 -9.161 1.00 98.25 86 ALA A O 1
ATOM 647 N N . GLU A 1 87 ? -1.079 5.796 -11.286 1.00 98.19 87 GLU A N 1
ATOM 648 C CA . GLU A 1 87 ? -2.496 6.049 -11.548 1.00 98.19 87 GLU A CA 1
ATOM 649 C C . GLU A 1 87 ? -3.403 5.094 -10.756 1.00 98.19 87 GLU A C 1
ATOM 651 O O . GLU A 1 87 ? -4.492 5.484 -10.332 1.00 98.19 87 GLU A O 1
ATOM 656 N N . ASP A 1 88 ? -2.928 3.878 -10.471 1.00 98.19 88 ASP A N 1
ATOM 657 C CA . ASP A 1 88 ? -3.668 2.868 -9.704 1.00 98.19 88 ASP A CA 1
ATOM 658 C C . ASP A 1 88 ? -3.866 3.254 -8.230 1.00 98.19 88 ASP A C 1
ATOM 660 O O . ASP A 1 88 ? -4.772 2.754 -7.559 1.00 98.19 88 ASP A O 1
ATOM 664 N N . VAL A 1 89 ? -2.998 4.119 -7.695 1.00 98.56 89 VAL A N 1
ATOM 665 C CA . VAL A 1 89 ? -2.867 4.378 -6.254 1.00 98.56 89 VAL A CA 1
ATOM 666 C C . VAL A 1 89 ? -4.180 4.835 -5.624 1.00 98.56 89 VAL A C 1
ATOM 668 O O . VAL A 1 89 ? -4.592 4.283 -4.602 1.00 98.56 89 VAL A O 1
ATOM 671 N N . ALA A 1 90 ? -4.842 5.833 -6.214 1.00 98.31 90 ALA A N 1
ATOM 672 C CA . ALA A 1 90 ? -6.066 6.394 -5.648 1.00 98.31 90 ALA A CA 1
ATOM 673 C C . ALA A 1 90 ? -7.178 5.336 -5.590 1.00 98.31 90 ALA A C 1
ATOM 675 O O . ALA A 1 90 ? -7.757 5.098 -4.527 1.00 98.31 90 ALA A O 1
ATOM 676 N N . ALA A 1 91 ? -7.389 4.624 -6.702 1.00 98.12 91 ALA A N 1
ATOM 677 C CA . ALA A 1 91 ? -8.380 3.558 -6.798 1.00 98.12 91 ALA A CA 1
ATOM 678 C C . ALA A 1 91 ? -8.088 2.407 -5.820 1.00 98.12 91 ALA A C 1
ATOM 680 O O . ALA A 1 91 ? -9.000 1.900 -5.162 1.00 98.12 91 ALA A O 1
ATOM 681 N N . ALA A 1 92 ? -6.816 2.023 -5.665 1.00 98.19 92 ALA A N 1
ATOM 682 C CA . ALA A 1 92 ? -6.406 0.996 -4.715 1.00 98.19 92 ALA A CA 1
ATOM 683 C C . ALA A 1 92 ? -6.713 1.403 -3.263 1.00 98.19 92 ALA A C 1
ATOM 685 O O . ALA A 1 92 ? -7.250 0.596 -2.499 1.00 98.19 92 ALA A O 1
ATOM 686 N N . LEU A 1 93 ? -6.420 2.649 -2.877 1.00 97.56 93 LEU A N 1
ATOM 687 C CA . LEU A 1 93 ? -6.699 3.164 -1.532 1.00 97.56 93 LEU A CA 1
ATOM 688 C C . LEU A 1 93 ? -8.205 3.263 -1.247 1.00 97.56 93 LEU A C 1
A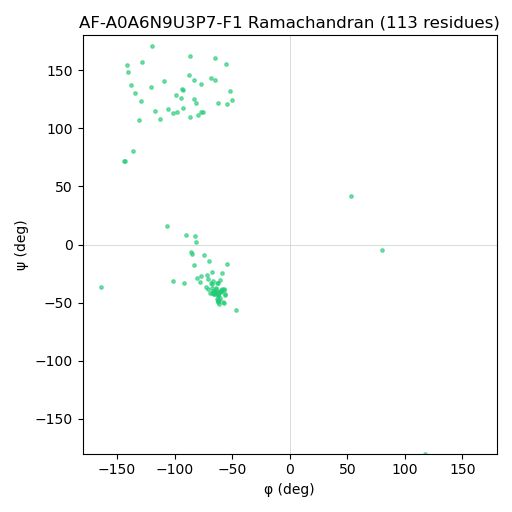TOM 690 O O . LEU A 1 93 ? -8.642 2.901 -0.150 1.00 97.56 93 LEU A O 1
ATOM 694 N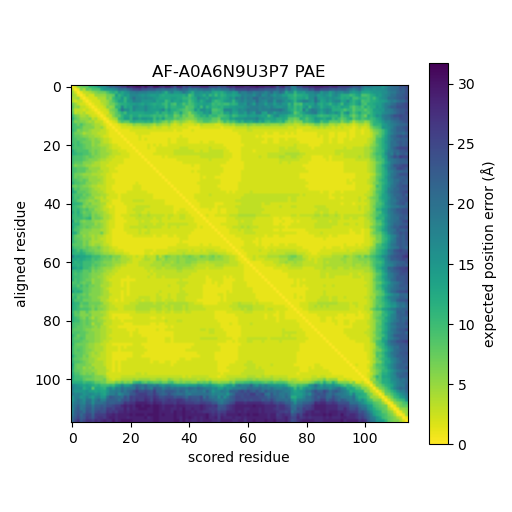 N . ASP A 1 94 ? -9.009 3.684 -2.225 1.00 96.69 94 ASP A N 1
ATOM 695 C CA . ASP A 1 94 ? -10.473 3.718 -2.106 1.00 96.69 94 ASP A CA 1
ATOM 696 C C . ASP A 1 94 ? -11.062 2.317 -1.921 1.00 96.69 94 ASP A C 1
ATOM 698 O O . ASP A 1 94 ? -11.836 2.079 -0.986 1.00 96.69 94 ASP A O 1
ATOM 702 N N . ALA A 1 95 ? -10.624 1.358 -2.740 1.00 95.62 95 ALA A N 1
ATOM 703 C CA . ALA A 1 95 ? -11.013 -0.041 -2.601 1.00 95.62 95 ALA A CA 1
ATOM 704 C C . ALA A 1 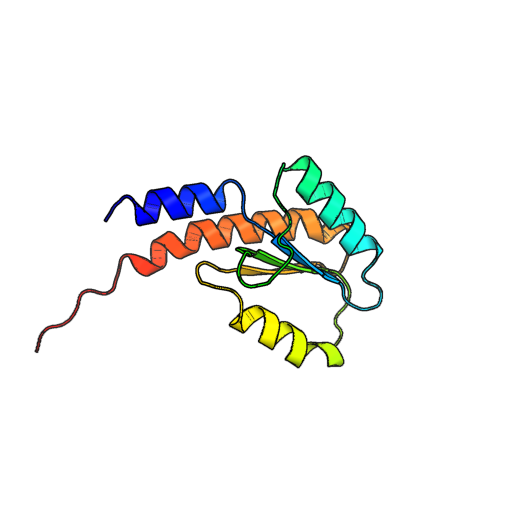95 ? -10.597 -0.616 -1.237 1.00 95.62 95 ALA A C 1
ATOM 706 O O . ALA A 1 95 ? -11.357 -1.361 -0.611 1.00 95.62 95 ALA A O 1
ATOM 707 N N . GLY A 1 96 ? -9.411 -0.254 -0.744 1.00 94.81 96 GLY A N 1
ATOM 708 C CA . GLY A 1 96 ? -8.924 -0.668 0.568 1.00 94.81 96 GLY A CA 1
ATOM 709 C C . GLY A 1 96 ? -9.779 -0.169 1.717 1.00 94.81 96 GLY A C 1
ATOM 710 O O . GLY A 1 96 ? -10.184 -0.966 2.564 1.00 94.81 96 GLY A O 1
ATOM 711 N N . ARG A 1 97 ? -10.126 1.119 1.714 1.00 93.06 97 ARG A N 1
ATOM 712 C CA . ARG A 1 97 ? -11.020 1.700 2.721 1.00 93.06 97 ARG A CA 1
ATOM 713 C C . ARG A 1 97 ? -12.406 1.068 2.690 1.00 93.06 97 ARG A C 1
ATOM 715 O O . ARG A 1 97 ? -12.942 0.736 3.748 1.00 93.06 97 ARG A O 1
ATOM 722 N N . ALA A 1 98 ? -12.970 0.862 1.500 1.00 91.44 98 ALA A N 1
ATOM 723 C CA . ALA A 1 98 ? -14.266 0.210 1.351 1.00 91.44 98 ALA A CA 1
ATOM 724 C C . ALA A 1 98 ? -14.242 -1.222 1.912 1.00 91.44 98 ALA A C 1
ATOM 726 O O . ALA A 1 98 ? -15.119 -1.595 2.690 1.00 91.44 98 ALA A O 1
ATOM 727 N N . ARG A 1 99 ? -13.204 -2.008 1.590 1.00 91.06 99 ARG A N 1
ATOM 728 C CA . ARG A 1 99 ? -13.028 -3.378 2.101 1.00 91.06 99 ARG A CA 1
ATOM 729 C C . ARG A 1 99 ? -12.838 -3.421 3.614 1.00 91.06 99 ARG A C 1
ATOM 731 O O . ARG A 1 99 ? -13.443 -4.273 4.257 1.00 91.06 99 ARG A O 1
ATOM 738 N N . LEU A 1 100 ? -12.056 -2.498 4.174 1.00 88.69 100 LEU A N 1
ATOM 739 C CA . LEU A 1 100 ? -11.833 -2.399 5.617 1.00 88.69 100 LEU A CA 1
ATOM 740 C C . LEU A 1 100 ? -13.136 -2.065 6.366 1.00 88.69 100 LEU A C 1
ATOM 742 O O . LEU A 1 100 ? -13.421 -2.639 7.415 1.00 88.69 100 LEU A O 1
ATOM 746 N N . GLY A 1 101 ? -13.978 -1.203 5.786 1.00 83.12 101 GLY A N 1
ATOM 747 C CA . GLY A 1 101 ? -15.327 -0.939 6.292 1.00 83.12 101 GLY A CA 1
ATOM 748 C C . GLY A 1 101 ? -16.315 -2.092 6.063 1.00 83.12 101 GLY A C 1
ATOM 749 O O . GLY A 1 101 ? -17.269 -2.236 6.824 1.00 83.12 101 GLY A O 1
ATOM 750 N N . ALA A 1 102 ? -16.104 -2.930 5.042 1.00 77.50 102 ALA A N 1
ATOM 751 C CA . ALA A 1 102 ? -16.972 -4.062 4.719 1.00 77.50 102 ALA A CA 1
ATOM 752 C C . ALA A 1 102 ? -16.709 -5.303 5.584 1.00 77.50 102 ALA A C 1
ATOM 754 O O . ALA A 1 102 ? -17.659 -6.037 5.853 1.00 77.50 102 ALA A O 1
ATOM 755 N N . THR A 1 103 ? -15.477 -5.513 6.075 1.00 60.19 103 THR A N 1
ATOM 756 C CA . THR A 1 103 ? -15.136 -6.588 7.034 1.00 60.19 103 THR A CA 1
ATOM 757 C C . THR A 1 103 ? -15.999 -6.577 8.307 1.00 60.19 103 THR A C 1
ATOM 759 O O . THR A 1 103 ? -16.127 -7.608 8.967 1.00 60.19 103 THR A O 1
ATOM 762 N N . GLU A 1 104 ? -16.678 -5.461 8.585 1.00 52.38 104 GLU A N 1
ATOM 763 C CA . GLU A 1 104 ? -17.722 -5.309 9.606 1.00 52.38 104 GLU A CA 1
ATOM 764 C C . GLU A 1 104 ? -18.978 -6.167 9.369 1.00 52.38 104 GLU A C 1
ATOM 766 O O . GLU A 1 104 ? -19.616 -6.603 10.328 1.00 52.38 104 GLU A O 1
ATOM 771 N N . HIS A 1 105 ? -19.365 -6.417 8.113 1.00 50.00 105 HIS A N 1
ATOM 772 C CA . HIS A 1 105 ? -20.615 -7.120 7.794 1.00 50.00 105 HIS A CA 1
ATOM 773 C C . HIS A 1 105 ? -20.495 -8.635 8.001 1.00 50.00 105 HIS A C 1
ATOM 775 O O . HIS A 1 105 ? -21.457 -9.279 8.415 1.00 50.00 105 HIS A O 1
ATOM 781 N N . THR A 1 106 ? -19.308 -9.207 7.778 1.00 49.72 106 THR A N 1
ATOM 782 C CA . THR A 1 106 ? -19.088 -10.659 7.876 1.00 49.72 106 THR A CA 1
ATOM 783 C C . THR A 1 106 ? -18.983 -11.146 9.326 1.00 49.72 106 THR A C 1
ATOM 785 O O . THR A 1 106 ? -19.341 -12.284 9.614 1.00 49.72 106 THR A O 1
ATOM 788 N N . HIS A 1 107 ? -18.558 -10.302 10.277 1.00 49.41 107 HIS A N 1
ATOM 789 C CA . HIS A 1 107 ? -18.428 -10.702 11.690 1.00 49.41 107 HIS A CA 1
ATOM 790 C C . HIS A 1 107 ? -19.757 -10.671 12.479 1.00 49.41 107 HIS A C 1
ATOM 792 O O . HIS A 1 107 ? -19.778 -10.973 13.669 1.00 49.41 107 HIS A O 1
ATOM 798 N N . SER A 1 108 ? -20.887 -10.344 11.839 1.00 40.94 108 SER A N 1
ATOM 799 C CA . SER A 1 108 ? -22.204 -10.302 12.497 1.00 40.94 108 SER A CA 1
ATOM 800 C C . SER A 1 108 ? -22.977 -11.635 12.461 1.00 40.94 108 SER A C 1
ATOM 802 O O . SER A 1 108 ? -24.136 -11.662 12.870 1.00 40.94 108 SER A O 1
ATOM 804 N N . GLY A 1 109 ? -22.364 -12.739 12.012 1.00 46.19 109 GLY A N 1
ATOM 805 C CA . GLY A 1 109 ? -23.037 -14.029 11.834 1.00 46.19 109 GLY A CA 1
ATOM 806 C C . GLY A 1 109 ? -22.185 -15.246 12.192 1.00 46.19 109 GLY A C 1
ATOM 807 O O . GLY A 1 109 ? -21.817 -16.012 11.313 1.00 46.19 109 GLY A O 1
ATOM 808 N N . THR A 1 110 ? -21.929 -15.477 13.479 1.00 44.59 110 THR A N 1
ATOM 809 C CA . THR A 1 110 ? -21.651 -16.833 13.989 1.00 44.59 110 THR A CA 1
ATOM 810 C C . THR A 1 110 ? -22.421 -17.040 15.283 1.00 44.59 110 THR A C 1
ATOM 812 O O . THR A 1 110 ? -21.896 -16.901 16.389 1.00 44.59 110 THR A O 1
ATOM 815 N N . GLY A 1 111 ? -23.709 -17.346 15.123 1.00 40.75 111 GLY A N 1
ATOM 816 C CA . GLY A 1 111 ? -24.472 -18.036 16.148 1.00 40.75 111 GLY A CA 1
ATOM 817 C C . GLY A 1 111 ? -23.847 -19.410 16.370 1.00 40.75 111 GLY A C 1
ATOM 818 O O . GLY A 1 111 ? -23.708 -20.201 15.443 1.00 40.75 111 GLY A O 1
ATOM 819 N N . ARG A 1 112 ? -23.435 -19.662 17.609 1.00 45.47 112 ARG A N 1
ATOM 820 C CA . ARG A 1 112 ? -23.109 -20.987 18.137 1.00 45.47 112 ARG A CA 1
ATOM 821 C C . ARG A 1 112 ? -24.312 -21.919 17.908 1.00 45.47 112 ARG A C 1
ATOM 823 O O . ARG A 1 112 ? -25.361 -21.623 18.481 1.00 45.47 112 ARG A O 1
ATOM 830 N N . PRO A 1 113 ? -24.206 -23.050 17.186 1.00 40.22 113 PRO A N 1
ATOM 831 C CA . PRO A 1 113 ? -25.107 -24.152 17.454 1.00 40.22 113 PRO A CA 1
ATOM 832 C C . PRO A 1 113 ? -24.600 -24.832 18.726 1.00 40.22 113 PRO A C 1
ATOM 834 O O . PRO A 1 113 ? -23.487 -25.349 18.792 1.00 40.22 113 PRO A O 1
ATOM 837 N N . ALA A 1 114 ? -25.403 -24.742 19.779 1.00 44.78 114 ALA A N 1
ATOM 838 C CA . ALA A 1 114 ? -25.298 -25.652 20.900 1.00 44.78 114 ALA A CA 1
ATOM 839 C C . ALA A 1 114 ? -25.901 -26.993 20.465 1.00 44.78 114 ALA A C 1
ATOM 841 O O . ALA A 1 114 ? -27.104 -27.045 20.213 1.00 44.78 114 ALA A O 1
ATOM 842 N N . ARG A 1 115 ? -25.077 -28.038 20.373 1.00 46.06 115 ARG A N 1
ATOM 843 C CA . ARG A 1 115 ? -25.306 -29.378 20.940 1.00 46.06 115 ARG A CA 1
ATOM 844 C C . ARG A 1 115 ? -24.178 -30.317 20.551 1.00 46.06 115 ARG A C 1
ATOM 846 O O . ARG A 1 115 ? -23.837 -30.347 19.351 1.00 46.06 115 ARG A O 1
#